Protein AF-A0A4V6Q0W7-F1 (afdb_monomer_lite)

pLDDT: mean 83.46, std 16.93, range [40.88, 98.38]

Sequence (67 aa):
MMIGTRWVYPAMGGVPLGVRWEAMYPLMDRKASGEAWDELHEYMMVIEAEALATLREFATKDQRKQT

Radius of gyration: 15.57 Å; chains: 1; bounding box: 30×20×50 Å

Secondary structure (DSSP, 8-state):
------EE--TT--S--EE-HHHHHHHHHTT--THHHHHHHHHHHHHHHHHHHHHHHHS--------

Foldseek 3Di:
DPPPAQFDADPVGAQTPWGPVVVVVVVLVVPDDDPVSVVVVVVRVVVRVVSSVVRVVPTPPPPPDPD

Structure (mmCIF, N/CA/C/O backbone):
data_AF-A0A4V6Q0W7-F1
#
_entry.id   AF-A0A4V6Q0W7-F1
#
loop_
_atom_site.group_PDB
_atom_site.id
_atom_site.type_symbol
_atom_site.label_atom_id
_atom_site.label_alt_id
_atom_site.label_comp_id
_atom_site.label_asym_id
_atom_site.label_entity_id
_atom_site.label_seq_id
_atom_site.pdbx_PDB_ins_code
_atom_site.Cartn_x
_atom_site.Cartn_y
_atom_site.Cartn_z
_atom_site.occupancy
_atom_site.B_iso_or_equiv
_atom_site.auth_seq_id
_atom_site.auth_comp_id
_atom_site.auth_asym_id
_atom_site.auth_atom_id
_atom_site.pdbx_PDB_model_num
ATOM 1 N N . MET A 1 1 ? -16.346 -6.743 -10.246 1.00 40.88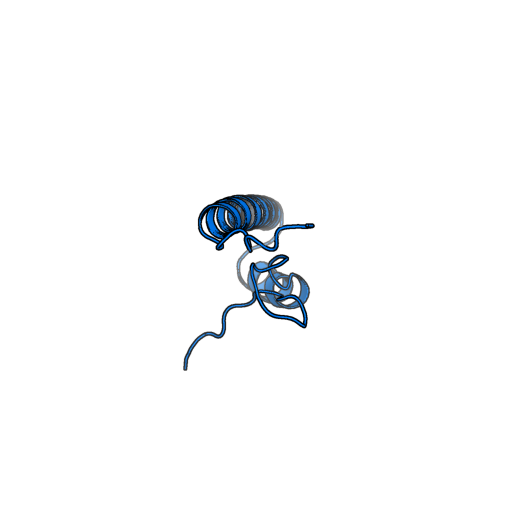 1 MET A N 1
ATOM 2 C CA . MET A 1 1 ? -15.114 -7.229 -9.589 1.00 40.88 1 MET A CA 1
ATOM 3 C C . MET A 1 1 ? -14.708 -6.179 -8.571 1.00 40.88 1 MET A C 1
ATOM 5 O O . MET A 1 1 ? -14.191 -5.143 -8.956 1.00 40.88 1 MET A O 1
ATOM 9 N N . MET A 1 2 ? -15.064 -6.368 -7.301 1.00 41.34 2 MET A N 1
ATOM 10 C CA . MET A 1 2 ? -14.651 -5.438 -6.251 1.00 41.34 2 MET A CA 1
ATOM 11 C C . MET A 1 2 ? -13.162 -5.697 -6.016 1.00 41.34 2 MET A C 1
ATOM 13 O O . MET A 1 2 ? -12.792 -6.816 -5.662 1.00 41.34 2 MET A O 1
ATOM 17 N N . ILE A 1 3 ? -12.300 -4.723 -6.308 1.00 55.97 3 ILE A N 1
ATOM 18 C CA . ILE A 1 3 ? -10.886 -4.806 -5.938 1.00 55.97 3 ILE A CA 1
ATOM 19 C C . ILE A 1 3 ? -10.880 -4.777 -4.411 1.00 55.97 3 ILE A C 1
ATOM 21 O O . ILE A 1 3 ? -11.008 -3.717 -3.806 1.00 55.97 3 ILE A O 1
ATOM 25 N N . GLY A 1 4 ? -10.842 -5.959 -3.790 1.00 58.94 4 GLY A N 1
ATOM 26 C CA . GLY A 1 4 ? -10.687 -6.076 -2.348 1.00 58.94 4 GLY A CA 1
ATOM 27 C C . GLY A 1 4 ? -9.465 -5.268 -1.931 1.00 58.94 4 GLY A C 1
ATOM 28 O O . GLY A 1 4 ? -8.425 -5.314 -2.598 1.00 58.94 4 GLY A O 1
ATOM 29 N N . THR A 1 5 ? -9.607 -4.482 -0.871 1.00 64.19 5 THR A N 1
ATOM 30 C CA . THR A 1 5 ? -8.525 -3.623 -0.408 1.00 64.19 5 THR A CA 1
ATOM 31 C C . THR A 1 5 ? -7.334 -4.491 -0.010 1.00 64.19 5 THR A C 1
ATOM 33 O O . THR A 1 5 ? -7.498 -5.435 0.761 1.00 64.19 5 THR A O 1
ATOM 36 N N . ARG A 1 6 ? -6.130 -4.198 -0.515 1.00 81.94 6 ARG A N 1
ATOM 37 C CA . ARG A 1 6 ? -4.901 -4.964 -0.219 1.00 81.94 6 ARG A CA 1
ATOM 38 C C . ARG A 1 6 ? -4.354 -4.702 1.193 1.00 81.94 6 ARG A C 1
ATOM 40 O O . ARG A 1 6 ? -3.174 -4.917 1.428 1.00 81.94 6 ARG A O 1
ATOM 47 N N . TRP A 1 7 ? -5.200 -4.251 2.114 1.00 87.56 7 TRP A N 1
ATOM 48 C CA . TRP A 1 7 ? -4.871 -3.986 3.510 1.00 87.56 7 TRP A CA 1
ATOM 49 C C . TRP A 1 7 ? -4.765 -5.283 4.313 1.00 87.56 7 TRP A C 1
ATOM 51 O O . TRP A 1 7 ? -5.560 -6.209 4.142 1.00 87.56 7 TRP A O 1
ATOM 61 N N . VAL A 1 8 ? -3.802 -5.322 5.226 1.00 87.94 8 VAL A N 1
ATOM 62 C CA . VAL A 1 8 ? -3.701 -6.323 6.286 1.00 87.94 8 VAL A CA 1
ATOM 63 C C . VAL A 1 8 ? -4.447 -5.786 7.503 1.00 87.94 8 VAL A C 1
ATOM 65 O O . VAL A 1 8 ? -4.142 -4.696 7.985 1.00 87.94 8 VAL A O 1
ATOM 68 N N . TYR A 1 9 ? -5.419 -6.545 8.006 1.00 86.38 9 TYR A N 1
ATOM 69 C CA . TYR A 1 9 ? -6.197 -6.185 9.193 1.00 86.38 9 TYR A CA 1
ATOM 70 C C . TYR A 1 9 ? -5.815 -7.056 10.401 1.00 86.38 9 TYR A C 1
ATOM 72 O O . TYR A 1 9 ? -5.505 -8.237 10.222 1.00 86.38 9 TYR A O 1
ATOM 80 N N . PRO A 1 10 ? -5.880 -6.520 11.635 1.00 85.06 10 PRO A N 1
ATOM 81 C CA . PRO A 1 10 ? -5.789 -7.319 12.854 1.00 85.06 10 PRO A CA 1
ATOM 82 C C . PRO A 1 10 ? -6.925 -8.349 12.950 1.00 85.06 10 PRO A C 1
ATOM 84 O O . PRO A 1 10 ? -8.038 -8.105 12.485 1.00 85.06 10 PRO A O 1
ATOM 87 N N . ALA A 1 11 ? -6.679 -9.468 13.639 1.00 77.31 11 ALA A N 1
ATOM 88 C CA . ALA A 1 11 ? -7.651 -10.561 13.787 1.00 77.31 11 ALA A CA 1
ATOM 89 C C . ALA A 1 11 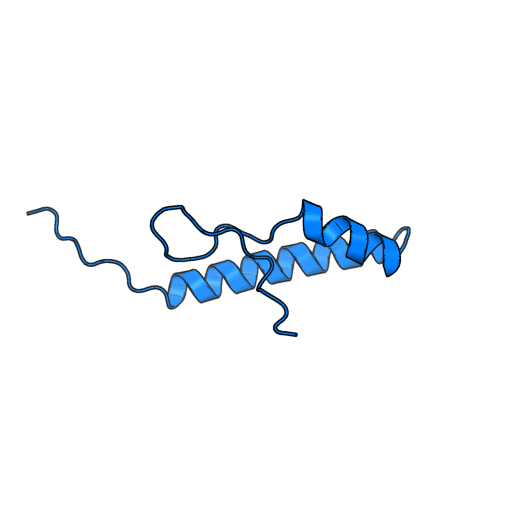? -8.979 -10.149 14.458 1.00 77.31 11 ALA A C 1
ATOM 91 O O . ALA A 1 11 ? -10.014 -10.751 14.196 1.00 77.31 11 ALA A O 1
ATOM 92 N N . MET A 1 12 ? -8.958 -9.118 15.308 1.00 76.94 12 MET A N 1
ATOM 93 C CA . MET A 1 12 ? -10.129 -8.617 16.046 1.00 76.94 12 MET A CA 1
ATOM 94 C C . MET A 1 12 ? -10.829 -7.436 15.343 1.00 76.94 12 MET A C 1
ATOM 96 O O . MET A 1 12 ? -11.670 -6.775 15.948 1.00 76.94 12 MET A O 1
ATOM 100 N N . GLY A 1 13 ? -10.501 -7.166 14.072 1.00 69.88 13 GLY A N 1
ATOM 101 C CA . GLY A 1 13 ? -10.986 -5.992 13.341 1.00 69.88 13 GLY A CA 1
ATOM 102 C C . GLY A 1 13 ? -10.326 -4.686 13.805 1.00 69.88 13 GLY A C 1
ATOM 103 O O . GLY A 1 13 ? -9.540 -4.669 14.751 1.00 69.88 13 GLY A O 1
ATOM 104 N N . GLY A 1 14 ? -10.610 -3.583 13.106 1.00 78.06 14 GLY A N 1
ATOM 105 C CA . GLY A 1 14 ? -10.069 -2.256 13.422 1.00 78.06 14 GLY A CA 1
ATOM 106 C C . GLY A 1 14 ? -9.313 -1.611 12.261 1.00 78.06 14 GLY A C 1
ATOM 107 O O . GLY A 1 14 ? -9.617 -1.856 11.094 1.00 78.06 14 GLY A O 1
ATOM 108 N N . VAL A 1 15 ? -8.345 -0.755 12.591 1.00 83.44 15 VAL A N 1
ATOM 109 C CA . VAL A 1 15 ? -7.513 -0.045 11.607 1.00 83.44 15 VAL A CA 1
ATOM 110 C C . VAL A 1 15 ? -6.575 -1.027 10.902 1.00 83.44 15 VAL A C 1
ATOM 112 O O . VAL A 1 15 ? -6.012 -1.891 11.581 1.00 83.44 15 VAL A O 1
ATOM 115 N N . PRO A 1 16 ? -6.370 -0.910 9.576 1.00 89.12 16 PRO A N 1
ATOM 116 C CA . PRO A 1 16 ? -5.313 -1.639 8.888 1.00 89.12 16 PRO A CA 1
ATOM 117 C C . PRO A 1 16 ? -3.950 -1.491 9.570 1.00 89.12 16 PRO A C 1
ATOM 119 O O . PRO A 1 16 ? -3.628 -0.448 10.134 1.00 89.12 16 PRO A O 1
ATOM 122 N N . LEU A 1 17 ? -3.131 -2.535 9.485 1.00 89.88 17 LEU A N 1
ATOM 123 C CA . LEU A 1 17 ? -1.732 -2.498 9.913 1.00 89.88 17 LEU A CA 1
ATOM 124 C C . LEU A 1 17 ? -0.818 -1.922 8.828 1.00 89.88 17 LEU A C 1
ATOM 126 O O . LEU A 1 17 ? 0.197 -1.317 9.151 1.00 89.88 17 LEU A O 1
ATOM 130 N N . GLY A 1 18 ? -1.198 -2.118 7.568 1.00 91.88 18 GLY A N 1
ATOM 131 C CA . GLY A 1 18 ? -0.422 -1.752 6.391 1.00 91.88 18 GLY A CA 1
ATOM 132 C C . GLY A 1 18 ? -0.948 -2.455 5.145 1.00 91.88 18 GLY A C 1
ATOM 133 O O . GLY A 1 18 ? -1.874 -3.275 5.220 1.00 91.88 18 GLY A O 1
ATOM 134 N N . VAL A 1 19 ? -0.396 -2.120 3.987 1.00 91.94 19 VAL A N 1
ATOM 135 C CA . VAL A 1 19 ? -0.661 -2.823 2.736 1.00 91.94 19 VAL A CA 1
ATOM 136 C C . VAL A 1 19 ? 0.077 -4.158 2.724 1.00 91.94 19 VAL A C 1
ATOM 138 O O . VAL A 1 19 ? 1.122 -4.348 3.340 1.00 91.94 19 VAL A O 1
ATOM 141 N N . ARG A 1 20 ? -0.471 -5.124 1.995 1.00 92.75 20 ARG A N 1
ATOM 142 C CA . ARG A 1 20 ? 0.168 -6.417 1.774 1.00 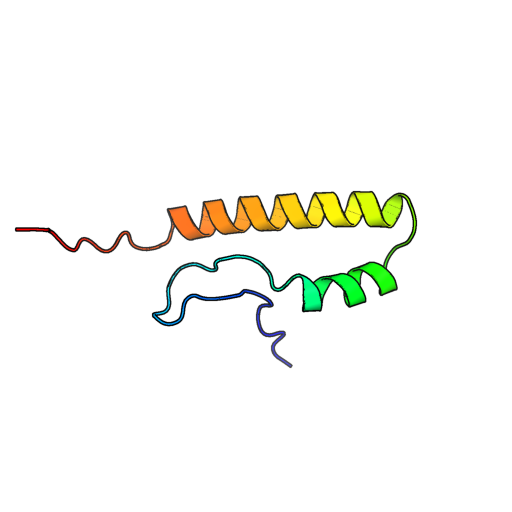92.75 20 ARG A CA 1
ATOM 143 C C . ARG A 1 20 ? 1.216 -6.279 0.674 1.00 92.75 20 ARG A C 1
ATOM 145 O O . ARG A 1 20 ? 0.899 -6.462 -0.505 1.00 92.75 20 ARG A O 1
ATOM 152 N N . TRP A 1 21 ? 2.437 -5.929 1.063 1.00 93.44 21 TRP A N 1
ATOM 153 C CA . TRP A 1 21 ? 3.553 -5.636 0.162 1.00 93.44 21 TRP A CA 1
ATOM 154 C C . TRP A 1 21 ? 3.873 -6.773 -0.817 1.00 93.44 21 TRP A C 1
ATOM 156 O O . TRP A 1 21 ? 4.106 -6.516 -1.995 1.00 93.44 21 TRP A O 1
ATOM 166 N N . GLU A 1 22 ? 3.720 -8.036 -0.414 1.00 92.56 22 GLU A N 1
ATOM 167 C CA . GLU A 1 22 ? 3.916 -9.206 -1.287 1.00 92.56 22 GLU A CA 1
ATOM 168 C C . GLU A 1 22 ? 2.930 -9.233 -2.462 1.00 92.56 22 GLU A C 1
ATOM 170 O O . GLU A 1 22 ? 3.193 -9.800 -3.519 1.00 92.56 22 GLU A O 1
ATOM 175 N N . ALA A 1 23 ? 1.766 -8.610 -2.283 1.00 90.94 23 ALA A N 1
ATOM 176 C CA . ALA A 1 23 ? 0.770 -8.434 -3.328 1.00 90.94 23 ALA A CA 1
ATOM 177 C C . ALA A 1 23 ? 1.004 -7.174 -4.177 1.00 90.94 23 ALA A C 1
ATOM 179 O O . ALA A 1 23 ? 0.399 -7.078 -5.248 1.00 90.94 23 ALA A O 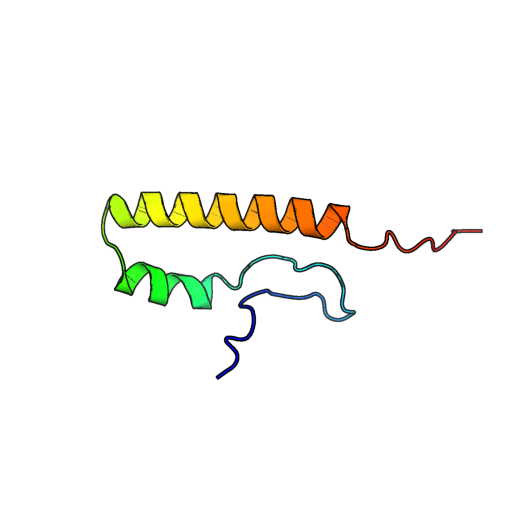1
ATOM 180 N N . MET A 1 24 ? 1.812 -6.227 -3.693 1.00 91.94 24 MET A N 1
ATOM 181 C CA . MET A 1 24 ? 2.112 -4.958 -4.355 1.00 91.94 24 MET A CA 1
ATOM 182 C C . MET A 1 24 ? 3.347 -5.056 -5.246 1.00 91.94 24 MET A C 1
ATOM 184 O O . MET A 1 24 ? 3.273 -4.597 -6.384 1.00 91.94 24 MET A O 1
ATOM 188 N N . TYR A 1 25 ? 4.420 -5.721 -4.802 1.00 94.31 25 TYR A N 1
ATOM 189 C CA . TYR A 1 25 ? 5.658 -5.838 -5.584 1.00 94.31 25 TYR A CA 1
ATOM 190 C C . TYR A 1 25 ? 5.429 -6.347 -7.015 1.00 94.31 25 TYR A C 1
ATOM 192 O O . TYR A 1 25 ? 5.816 -5.644 -7.944 1.00 94.31 25 TYR A O 1
ATOM 200 N N . PRO A 1 26 ? 4.657 -7.428 -7.266 1.00 94.56 26 PRO A N 1
ATOM 201 C CA . PRO A 1 26 ? 4.429 -7.883 -8.638 1.00 94.56 26 PRO A CA 1
ATOM 202 C C . PRO A 1 26 ? 3.659 -6.881 -9.511 1.00 94.56 26 PRO A C 1
ATOM 204 O O . PRO A 1 26 ? 3.680 -6.987 -10.735 1.00 94.56 26 PRO A O 1
ATOM 207 N N . LEU A 1 27 ? 2.910 -5.948 -8.913 1.00 92.38 27 LEU A N 1
ATOM 208 C CA . LEU A 1 27 ? 2.221 -4.881 -9.643 1.00 92.38 27 LEU A CA 1
ATOM 209 C C . LEU A 1 27 ? 3.175 -3.731 -9.969 1.00 92.38 27 LEU A C 1
ATOM 211 O O . LEU A 1 27 ? 3.090 -3.174 -11.062 1.00 92.38 27 LEU A O 1
ATOM 215 N N . MET A 1 28 ? 4.083 -3.411 -9.047 1.00 95.56 28 MET A N 1
ATOM 216 C CA . MET A 1 28 ? 5.142 -2.424 -9.251 1.00 95.56 28 MET A CA 1
ATOM 217 C C . MET A 1 28 ? 6.122 -2.894 -10.326 1.00 95.56 28 MET A C 1
ATOM 219 O O . MET A 1 28 ? 6.365 -2.160 -11.280 1.00 95.56 28 MET A O 1
ATOM 223 N N . ASP A 1 29 ? 6.550 -4.157 -10.259 1.00 97.00 29 ASP A N 1
ATOM 224 C CA . ASP A 1 29 ? 7.451 -4.790 -11.232 1.00 97.00 29 ASP A CA 1
ATOM 225 C C . ASP A 1 29 ? 6.870 -4.800 -12.653 1.00 97.00 29 ASP A C 1
ATOM 227 O O . ASP A 1 29 ? 7.592 -4.730 -13.643 1.00 97.00 29 ASP A O 1
ATOM 231 N N . ARG A 1 30 ? 5.538 -4.877 -12.781 1.00 96.38 30 ARG A N 1
ATOM 232 C CA . ARG A 1 30 ? 4.848 -4.781 -14.079 1.00 96.38 30 ARG A CA 1
ATOM 233 C C . ARG A 1 30 ? 4.786 -3.358 -14.622 1.00 96.38 30 ARG A C 1
ATOM 235 O O . ARG A 1 30 ? 4.513 -3.185 -15.809 1.00 96.38 30 ARG A O 1
ATOM 242 N N . LYS A 1 31 ? 4.917 -2.349 -13.760 1.00 96.12 31 LYS A N 1
ATOM 243 C CA . LYS A 1 31 ? 4.646 -0.950 -14.097 1.00 96.12 31 LYS A CA 1
ATOM 244 C C . LYS A 1 31 ? 5.915 -0.137 -14.321 1.00 96.12 31 LYS A C 1
ATOM 246 O O . LYS A 1 31 ? 5.890 0.745 -15.176 1.00 96.12 31 LYS A O 1
ATOM 251 N N . ALA A 1 32 ? 6.972 -0.414 -13.566 1.00 96.94 32 ALA A N 1
ATOM 252 C CA . ALA A 1 32 ? 8.212 0.348 -13.577 1.00 96.94 32 ALA A CA 1
ATOM 253 C C . ALA A 1 32 ? 9.432 -0.563 -13.369 1.00 96.94 32 ALA A C 1
ATOM 255 O O . ALA A 1 32 ? 9.309 -1.709 -12.944 1.00 96.94 32 ALA A O 1
ATOM 256 N N . SER A 1 33 ? 10.616 -0.035 -13.674 1.00 97.38 33 SER A N 1
ATOM 257 C CA . SER A 1 33 ? 11.910 -0.694 -13.470 1.00 97.38 33 SER A CA 1
ATOM 258 C C . SER A 1 33 ? 12.996 0.354 -13.223 1.00 97.38 33 SER A C 1
ATOM 260 O O . SER A 1 33 ? 12.871 1.473 -13.724 1.00 97.38 33 SER A O 1
ATOM 262 N N . GLY A 1 34 ? 14.083 -0.019 -12.542 1.00 97.56 34 GLY A N 1
ATOM 263 C CA . GLY A 1 34 ? 15.189 0.899 -12.242 1.00 97.56 34 GLY A CA 1
ATOM 264 C C . GLY A 1 34 ? 14.741 2.059 -11.349 1.00 97.56 34 GLY A C 1
ATOM 265 O O . GLY A 1 34 ? 13.892 1.868 -10.489 1.00 97.56 34 GLY A O 1
ATOM 266 N N . GLU A 1 35 ? 15.245 3.265 -11.604 1.00 98.25 35 GLU A N 1
ATOM 267 C CA . GLU A 1 35 ? 14.952 4.463 -10.795 1.00 98.25 35 GLU A CA 1
ATOM 268 C C . GLU A 1 35 ? 13.448 4.771 -10.681 1.00 98.25 35 GLU A C 1
ATOM 270 O O . GLU A 1 35 ? 12.956 5.114 -9.612 1.00 98.25 35 GLU A O 1
ATOM 275 N N . ALA A 1 36 ? 12.677 4.557 -11.752 1.00 97.94 36 ALA A N 1
ATOM 276 C CA . ALA A 1 36 ? 11.225 4.751 -11.720 1.00 97.94 36 ALA A CA 1
ATOM 277 C C . ALA A 1 36 ? 10.505 3.744 -10.801 1.00 97.94 36 ALA A C 1
ATOM 279 O O . ALA A 1 36 ? 9.390 3.997 -10.345 1.00 97.94 36 ALA A O 1
ATOM 280 N N . TRP A 1 37 ? 11.107 2.574 -10.564 1.00 97.94 37 TRP A N 1
ATOM 281 C CA . TRP A 1 37 ? 10.596 1.613 -9.591 1.00 97.94 37 TRP A CA 1
ATOM 282 C C . TRP A 1 37 ? 10.891 2.081 -8.167 1.00 97.94 37 TRP A C 1
ATOM 284 O O . TRP A 1 37 ? 10.001 1.998 -7.324 1.00 97.94 37 TRP A O 1
ATOM 294 N N . ASP A 1 38 ? 12.089 2.620 -7.922 1.00 98.12 38 ASP A N 1
ATOM 295 C CA . ASP A 1 38 ? 12.478 3.166 -6.616 1.00 98.12 38 ASP A CA 1
ATOM 296 C C . ASP A 1 38 ? 11.572 4.342 -6.226 1.00 98.12 38 ASP A C 1
ATOM 298 O O . ASP A 1 38 ? 11.007 4.360 -5.133 1.00 98.12 38 ASP A O 1
ATOM 302 N N . GLU A 1 39 ? 11.317 5.258 -7.162 1.00 98.38 39 GLU A N 1
ATOM 303 C CA . GLU A 1 39 ? 10.391 6.378 -6.965 1.00 98.38 39 GLU A CA 1
ATOM 304 C C . GLU A 1 39 ? 8.958 5.888 -6.674 1.00 98.38 39 GLU A C 1
ATOM 306 O O . GLU A 1 39 ? 8.296 6.348 -5.741 1.00 98.38 39 GLU A O 1
ATOM 311 N N . LEU A 1 40 ? 8.474 4.893 -7.430 1.00 97.25 40 LEU A N 1
ATOM 312 C CA . LEU A 1 40 ? 7.168 4.279 -7.183 1.00 97.25 40 LEU A CA 1
ATOM 313 C C . LEU A 1 40 ? 7.100 3.625 -5.796 1.00 97.25 40 LEU A C 1
ATOM 315 O O . LEU A 1 40 ? 6.069 3.709 -5.126 1.00 97.25 40 LEU A O 1
ATOM 319 N N . HIS A 1 41 ? 8.175 2.966 -5.368 1.00 97.25 41 HIS A N 1
ATOM 320 C CA . HIS A 1 41 ? 8.269 2.348 -4.053 1.00 97.25 41 HIS A CA 1
ATOM 321 C C . HIS A 1 41 ? 8.177 3.393 -2.938 1.00 97.25 41 HIS A C 1
ATOM 323 O O . HIS A 1 41 ? 7.372 3.230 -2.018 1.00 97.25 41 HIS A O 1
ATOM 329 N N . GLU A 1 42 ? 8.913 4.498 -3.052 1.00 98.06 42 GLU A N 1
ATOM 330 C CA . GLU A 1 42 ? 8.845 5.608 -2.098 1.00 98.06 42 GLU A CA 1
ATOM 331 C C . GLU A 1 42 ? 7.441 6.217 -2.024 1.00 98.06 42 GLU A C 1
ATOM 333 O O . GLU A 1 42 ? 6.891 6.373 -0.930 1.00 98.06 42 GLU A O 1
ATOM 338 N N . TYR A 1 43 ? 6.800 6.480 -3.167 1.00 97.19 43 TYR A N 1
ATOM 339 C CA . TYR A 1 43 ? 5.424 6.983 -3.178 1.00 97.19 43 TYR A CA 1
ATOM 340 C C . TYR A 1 43 ? 4.445 6.023 -2.507 1.00 97.19 43 TYR A C 1
ATOM 342 O O . TYR A 1 43 ? 3.568 6.461 -1.760 1.00 97.19 43 TYR A O 1
ATOM 350 N N . MET A 1 44 ? 4.597 4.716 -2.720 1.00 95.38 44 MET A N 1
ATOM 351 C CA . MET A 1 44 ? 3.754 3.716 -2.067 1.00 95.38 44 MET A CA 1
ATOM 352 C C . MET A 1 44 ? 3.931 3.710 -0.544 1.00 95.38 44 MET A C 1
ATOM 354 O O . MET A 1 44 ? 2.934 3.598 0.170 1.00 95.38 44 MET A O 1
ATOM 358 N N . MET A 1 45 ? 5.158 3.889 -0.044 1.00 95.81 45 MET A N 1
ATOM 359 C CA . MET A 1 45 ? 5.426 4.009 1.395 1.00 95.81 45 MET A CA 1
ATOM 360 C C . MET A 1 45 ? 4.775 5.260 1.997 1.00 95.81 45 MET A C 1
ATOM 362 O O . MET A 1 45 ? 4.160 5.182 3.060 1.00 95.81 45 MET A O 1
ATOM 366 N N . VAL A 1 46 ? 4.864 6.406 1.311 1.00 97.00 46 VAL A N 1
ATOM 367 C CA . VAL A 1 46 ? 4.226 7.656 1.759 1.00 97.00 46 VAL A CA 1
ATOM 368 C C . VAL A 1 46 ? 2.704 7.504 1.790 1.00 97.00 46 VAL A C 1
ATOM 370 O O . VAL A 1 46 ? 2.071 7.848 2.786 1.00 97.00 46 VAL A O 1
ATOM 373 N N . ILE A 1 47 ? 2.110 6.929 0.741 1.00 94.50 47 ILE A N 1
ATOM 374 C CA . ILE A 1 47 ? 0.662 6.684 0.675 1.00 94.50 47 ILE A CA 1
ATOM 375 C C . ILE A 1 47 ? 0.207 5.764 1.811 1.00 94.50 47 ILE A C 1
ATOM 377 O O . ILE A 1 47 ? -0.813 6.037 2.444 1.00 94.50 47 ILE A O 1
ATOM 381 N N . GLU A 1 48 ? 0.940 4.680 2.079 1.00 94.44 48 GLU A N 1
ATOM 382 C CA . GLU A 1 48 ? 0.644 3.785 3.199 1.00 94.44 48 GLU A CA 1
ATOM 383 C C . GLU A 1 48 ? 0.670 4.544 4.530 1.00 94.44 48 GLU A C 1
ATOM 385 O O . GLU A 1 48 ? -0.293 4.461 5.296 1.00 94.44 48 GLU A O 1
ATOM 390 N N . ALA A 1 49 ? 1.731 5.309 4.793 1.00 94.06 49 ALA A N 1
ATOM 391 C CA . ALA A 1 49 ? 1.897 6.044 6.041 1.00 94.06 49 ALA A CA 1
ATOM 392 C C . ALA A 1 49 ? 0.764 7.056 6.278 1.00 94.06 49 ALA A C 1
ATOM 394 O O . ALA A 1 49 ? 0.145 7.047 7.346 1.00 94.06 49 ALA A O 1
ATOM 395 N N . GLU A 1 50 ? 0.441 7.870 5.273 1.00 95.19 50 GLU A N 1
ATOM 396 C CA . GLU A 1 50 ? -0.610 8.890 5.360 1.00 95.19 50 GLU A CA 1
ATOM 397 C C . GLU A 1 50 ? -2.006 8.272 5.491 1.00 95.19 50 GLU A C 1
ATOM 399 O O . GLU A 1 50 ? -2.832 8.719 6.295 1.00 95.19 50 GLU A O 1
ATOM 404 N N . ALA A 1 51 ? -2.274 7.186 4.760 1.00 91.44 51 ALA A N 1
ATOM 405 C CA . ALA A 1 51 ? -3.529 6.457 4.886 1.00 91.44 51 ALA A CA 1
ATOM 406 C C . ALA A 1 51 ? -3.680 5.848 6.286 1.00 91.44 51 ALA A C 1
ATOM 408 O O . ALA A 1 51 ? -4.751 5.946 6.884 1.00 91.44 51 ALA A O 1
ATOM 409 N N . LEU A 1 52 ? -2.620 5.257 6.845 1.00 91.25 52 LEU A N 1
ATOM 410 C CA . LEU A 1 52 ? -2.639 4.717 8.205 1.00 91.25 52 LEU A CA 1
ATOM 411 C C . LEU A 1 52 ? -2.822 5.814 9.256 1.00 91.25 52 LEU A C 1
ATOM 413 O O . LEU A 1 52 ? -3.587 5.614 10.199 1.00 91.25 52 LEU A O 1
ATOM 41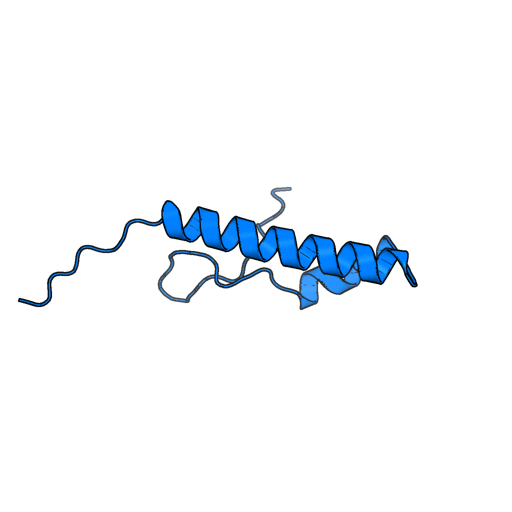7 N N . ALA A 1 53 ? -2.158 6.962 9.108 1.00 91.00 53 ALA A N 1
ATOM 418 C CA . ALA A 1 53 ? -2.338 8.109 9.996 1.00 91.00 53 ALA A CA 1
ATOM 419 C C . ALA A 1 53 ? -3.798 8.588 9.986 1.00 91.00 53 ALA A C 1
ATOM 421 O O . ALA A 1 53 ? -4.432 8.650 11.040 1.00 91.00 53 ALA A O 1
ATOM 422 N N . THR A 1 54 ? -4.355 8.791 8.791 1.00 89.75 54 THR A N 1
ATOM 423 C CA . THR A 1 54 ? -5.756 9.182 8.586 1.00 89.75 54 THR A CA 1
ATOM 424 C C . THR A 1 54 ? -6.714 8.161 9.203 1.00 89.75 54 THR A C 1
ATOM 426 O O . THR A 1 54 ? -7.590 8.499 9.996 1.00 89.75 54 THR A O 1
ATOM 429 N N . LEU A 1 55 ? -6.544 6.873 8.900 1.00 86.81 55 LEU A N 1
ATOM 430 C CA . LEU A 1 55 ? -7.432 5.828 9.411 1.00 86.81 55 LEU A CA 1
ATOM 431 C C . LEU A 1 55 ? -7.350 5.693 10.937 1.00 86.81 55 LEU A C 1
ATOM 433 O O . LEU A 1 55 ? -8.357 5.377 11.565 1.00 86.81 55 LEU A O 1
ATOM 437 N N . ARG A 1 56 ? -6.187 5.955 11.548 1.00 85.69 56 ARG A N 1
ATOM 438 C CA . ARG A 1 56 ? -6.029 6.003 13.012 1.00 85.69 56 ARG A CA 1
ATOM 439 C C . ARG A 1 56 ? -6.714 7.209 13.641 1.00 85.69 56 ARG A C 1
ATOM 441 O O . ARG A 1 56 ? -7.213 7.081 14.754 1.00 85.69 56 ARG A O 1
ATOM 448 N N . GLU A 1 57 ? -6.733 8.350 12.960 1.00 83.75 57 GLU A N 1
ATOM 449 C CA . GLU A 1 57 ? -7.436 9.548 13.425 1.00 83.75 57 GLU A CA 1
ATOM 450 C C . GLU A 1 57 ? -8.949 9.310 13.509 1.00 83.75 57 GLU A C 1
ATOM 452 O O . GLU A 1 57 ? -9.575 9.644 14.515 1.00 83.75 57 GLU A O 1
ATOM 457 N N . PHE A 1 58 ? -9.523 8.674 12.485 1.00 77.50 58 PHE A N 1
ATOM 458 C CA . PHE A 1 58 ? -10.966 8.430 12.392 1.00 77.50 58 PHE A CA 1
ATOM 459 C C . PHE A 1 58 ? -11.436 7.125 13.040 1.00 77.50 58 PHE A C 1
ATOM 461 O O . PHE A 1 58 ? -12.639 6.923 13.220 1.00 77.50 58 PHE A O 1
ATOM 468 N N . ALA A 1 59 ? -10.523 6.227 13.409 1.00 73.62 59 ALA A N 1
ATOM 469 C CA . ALA A 1 59 ? -10.883 5.048 14.176 1.00 73.62 59 ALA A CA 1
ATOM 470 C C . ALA A 1 59 ? -11.391 5.454 15.556 1.00 73.62 59 ALA A C 1
ATOM 472 O O . ALA A 1 59 ? -10.722 6.167 16.304 1.00 73.62 59 ALA A O 1
ATOM 473 N N . THR A 1 60 ? -12.573 4.961 15.923 1.00 61.16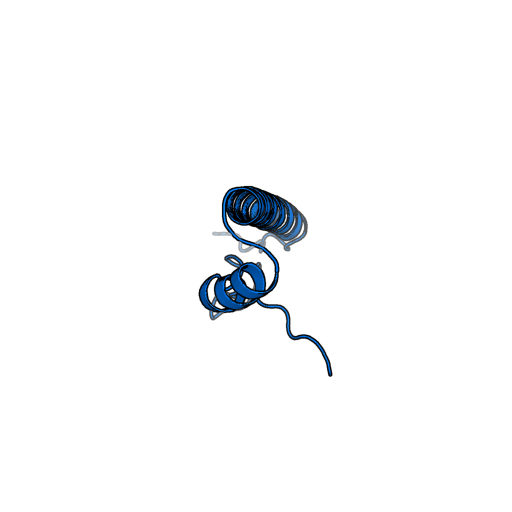 60 THR A N 1
ATOM 474 C CA . THR A 1 60 ? -13.113 5.139 17.269 1.00 61.16 60 THR A CA 1
ATOM 475 C C . THR A 1 60 ? -12.095 4.628 18.285 1.00 61.16 60 THR A C 1
ATOM 477 O O . THR A 1 60 ? -11.862 3.421 18.371 1.00 61.16 60 THR A O 1
ATOM 480 N N . LYS A 1 61 ? -11.485 5.539 19.057 1.00 58.97 61 LYS A N 1
ATOM 481 C CA . LYS A 1 61 ? -10.719 5.179 20.255 1.00 58.97 61 LYS A CA 1
ATOM 482 C C . LYS A 1 61 ? -11.693 4.468 21.183 1.00 58.97 61 LYS A C 1
ATOM 484 O O . LYS A 1 61 ? -12.568 5.115 21.751 1.00 58.97 61 LYS A O 1
ATOM 489 N N . ASP A 1 62 ? -11.592 3.147 21.270 1.00 55.44 62 ASP A N 1
ATOM 490 C CA . ASP A 1 62 ? -12.454 2.338 22.124 1.00 55.44 62 ASP A CA 1
ATOM 491 C C . ASP A 1 62 ? -12.314 2.879 23.561 1.00 55.44 62 ASP A C 1
ATOM 493 O O . ASP A 1 62 ? -11.257 2.766 24.185 1.00 55.44 62 ASP A O 1
ATOM 497 N N . GLN A 1 63 ? -13.350 3.561 24.066 1.00 48.62 63 GLN A N 1
ATOM 498 C CA . GLN A 1 63 ? -13.410 4.138 25.414 1.00 48.62 63 GLN A CA 1
ATOM 499 C C . GLN A 1 63 ? -13.602 3.032 26.461 1.00 48.62 63 GLN A C 1
ATOM 501 O O . GLN A 1 63 ? -14.481 3.111 27.324 1.00 48.62 63 GLN A O 1
ATOM 506 N N . ARG A 1 64 ? -12.787 1.975 26.425 1.00 49.00 64 ARG A N 1
ATOM 507 C CA . ARG A 1 64 ? -12.761 0.991 27.507 1.00 49.00 64 ARG A CA 1
ATOM 508 C C . ARG A 1 64 ? -11.947 1.555 28.657 1.00 49.00 64 ARG A C 1
ATOM 510 O O . ARG A 1 64 ? -10.749 1.331 28.783 1.00 49.00 64 ARG A O 1
ATOM 517 N N . LYS A 1 65 ? -12.658 2.337 29.472 1.00 48.91 65 LYS A N 1
ATOM 518 C CA . LYS A 1 65 ? -12.313 2.694 30.847 1.00 48.91 65 LYS A CA 1
ATOM 519 C C . LYS A 1 65 ? -11.694 1.481 31.549 1.00 48.91 65 LYS A C 1
ATOM 521 O O . LYS A 1 65 ? -12.352 0.449 31.656 1.00 48.91 65 LYS A O 1
ATOM 526 N N . GLN A 1 66 ? -10.476 1.625 32.061 1.00 43.62 66 GLN A N 1
ATOM 527 C CA . GLN A 1 66 ? -10.050 0.831 33.209 1.00 43.62 66 GLN A CA 1
ATOM 528 C C . GLN A 1 66 ? -10.535 1.582 34.451 1.00 43.62 66 GLN A C 1
ATOM 530 O O . GLN A 1 66 ? -9.951 2.586 34.855 1.00 43.62 66 GLN A O 1
ATOM 535 N N . THR A 1 67 ? -11.713 1.170 34.918 1.00 50.06 67 THR A N 1
ATOM 536 C CA . THR A 1 67 ? -12.171 1.299 36.310 1.00 50.06 67 THR A CA 1
ATOM 537 C C . THR A 1 67 ? -11.302 0.479 37.242 1.00 50.06 67 THR A C 1
ATOM 539 O O . THR A 1 67 ? -10.888 -0.617 36.800 1.00 50.06 67 THR A O 1
#